Protein AF-A0A3D5Z0J6-F1 (afdb_monomer_lite)

Foldseek 3Di:
DDDDPPPDDPPPPVPPPPCPLLNQLLVQADQKDFLVRSCVSCVVSVHHSVRSVVSQVVCCVVVQWDPDDHRMIGG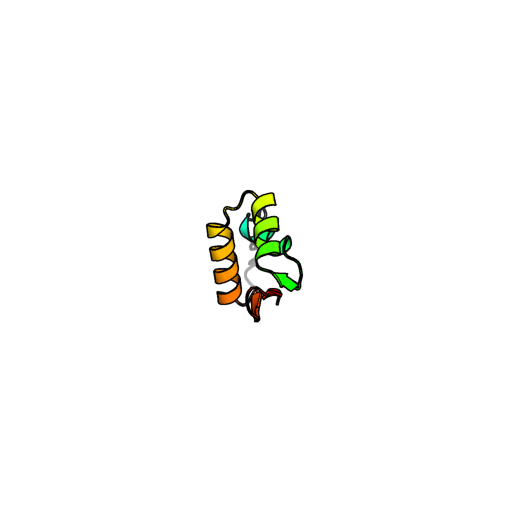D

Structure (mmCIF, N/CA/C/O backbone):
data_AF-A0A3D5Z0J6-F1
#
_entry.id   AF-A0A3D5Z0J6-F1
#
loop_
_atom_site.group_PDB
_atom_site.id
_atom_site.type_symbol
_atom_site.label_atom_id
_atom_site.label_alt_id
_atom_site.label_comp_id
_atom_site.label_asym_id
_atom_site.label_entity_id
_atom_site.label_seq_id
_atom_site.pdbx_PDB_ins_code
_atom_site.Cartn_x
_atom_site.Cartn_y
_atom_site.Cartn_z
_atom_site.occupancy
_atom_site.B_iso_or_equiv
_atom_site.auth_seq_id
_atom_site.auth_comp_id
_atom_site.auth_asym_id
_atom_site.auth_atom_id
_atom_site.pdbx_PDB_model_num
ATOM 1 N N . HIS A 1 1 ? -2.168 -54.097 23.921 1.00 43.81 1 HIS A N 1
ATOM 2 C CA . HIS A 1 1 ? -1.936 -53.561 22.564 1.00 43.81 1 HIS A CA 1
ATOM 3 C C . HIS A 1 1 ? -2.758 -52.296 22.350 1.00 43.81 1 HIS A C 1
ATOM 5 O O . HIS A 1 1 ? -3.838 -52.219 22.911 1.00 43.81 1 HIS A O 1
ATOM 11 N N . ALA A 1 2 ? -2.212 -51.377 21.538 1.00 43.78 2 ALA A N 1
ATOM 12 C CA . ALA A 1 2 ? -2.833 -50.215 20.878 1.00 43.78 2 ALA A CA 1
ATOM 13 C C . ALA A 1 2 ? -3.413 -49.116 21.799 1.00 43.78 2 ALA A C 1
ATOM 15 O O . ALA A 1 2 ? -4.479 -49.251 22.376 1.00 43.78 2 ALA A O 1
ATOM 16 N N . ALA A 1 3 ? -2.635 -48.081 22.116 1.00 55.44 3 ALA A N 1
ATOM 17 C CA . ALA A 1 3 ? -2.373 -46.897 21.279 1.00 55.44 3 ALA A CA 1
ATOM 18 C C . ALA A 1 3 ? -3.442 -45.799 21.451 1.00 55.44 3 ALA A C 1
ATOM 20 O O . ALA A 1 3 ? -4.430 -45.735 20.735 1.00 55.44 3 ALA A O 1
ATOM 21 N N . ARG A 1 4 ? -3.174 -44.928 22.435 1.00 55.69 4 ARG A N 1
ATOM 22 C CA . ARG A 1 4 ? -3.295 -43.460 22.385 1.00 55.69 4 ARG A CA 1
ATOM 23 C C . ARG A 1 4 ? -4.289 -42.897 21.357 1.00 55.69 4 ARG A C 1
ATOM 25 O O . ARG A 1 4 ? -3.918 -42.581 20.230 1.00 55.69 4 ARG A O 1
ATOM 32 N N . VAL A 1 5 ? -5.512 -42.649 21.810 1.00 58.12 5 VAL A N 1
ATOM 33 C CA . VAL A 1 5 ? -6.484 -41.814 21.100 1.00 58.12 5 VAL A CA 1
ATOM 34 C C . VAL A 1 5 ? -6.141 -40.343 21.369 1.00 58.12 5 VAL A C 1
ATOM 36 O O . VAL A 1 5 ? -6.692 -39.708 22.259 1.00 58.12 5 VAL A O 1
ATOM 39 N N . TYR A 1 6 ? -5.170 -39.806 20.624 1.00 53.97 6 TYR A N 1
ATOM 40 C CA . TYR A 1 6 ? -5.011 -38.358 20.441 1.00 53.97 6 TYR A CA 1
ATOM 41 C C . TYR A 1 6 ? -5.999 -37.913 19.355 1.00 53.97 6 TYR A C 1
ATOM 43 O O . TYR A 1 6 ? -5.631 -37.643 18.216 1.00 53.97 6 TYR A O 1
ATOM 51 N N . GLN A 1 7 ? -7.281 -37.907 19.696 1.00 60.44 7 GLN A N 1
ATOM 52 C CA . GLN A 1 7 ? -8.358 -37.305 18.916 1.00 60.44 7 GLN A CA 1
ATOM 53 C C . GLN A 1 7 ? -8.972 -36.261 19.850 1.00 60.44 7 GLN A C 1
ATOM 55 O O . GLN A 1 7 ? -9.398 -36.606 20.940 1.00 60.44 7 GLN A O 1
ATOM 60 N N . GLN A 1 8 ? -8.989 -34.968 19.595 1.00 57.97 8 GLN A N 1
ATOM 61 C CA . GLN A 1 8 ? -8.686 -34.171 18.428 1.00 57.97 8 GLN A CA 1
ATOM 62 C C . GLN A 1 8 ? -8.109 -32.868 18.992 1.00 57.97 8 GLN A C 1
ATOM 64 O O . GLN A 1 8 ? -8.714 -32.269 19.882 1.00 57.97 8 GLN A O 1
ATOM 69 N N . LEU A 1 9 ? -6.965 -32.403 18.483 1.00 62.97 9 LEU A N 1
ATOM 70 C CA . LEU A 1 9 ? -6.730 -30.962 18.523 1.00 62.97 9 LEU A CA 1
ATOM 71 C C . LEU A 1 9 ? -7.893 -30.348 17.731 1.00 62.97 9 LEU A C 1
ATOM 73 O O . LEU A 1 9 ? -8.080 -30.758 16.580 1.00 62.97 9 LEU A O 1
ATOM 77 N N . PRO A 1 10 ? -8.699 -29.429 18.291 1.00 54.84 10 PRO A N 1
ATOM 78 C CA . PRO A 1 10 ? -9.571 -28.645 17.442 1.00 54.84 10 PRO A CA 1
ATOM 79 C C . PRO A 1 10 ? -8.640 -27.933 16.468 1.00 54.84 10 PRO A C 1
ATOM 81 O O . PRO A 1 10 ? -7.730 -27.216 16.889 1.00 54.84 10 PRO A O 1
ATOM 84 N N . ALA A 1 11 ? -8.805 -28.253 15.181 1.00 51.84 11 ALA A N 1
ATOM 85 C CA . ALA A 1 11 ? -8.129 -27.574 14.096 1.00 51.84 11 ALA A CA 1
ATOM 86 C C . ALA A 1 11 ? -8.209 -26.085 14.399 1.00 51.84 11 ALA A C 1
ATOM 88 O O . ALA A 1 11 ? -9.310 -25.589 14.648 1.00 51.84 11 ALA A O 1
ATOM 89 N N . ASP A 1 12 ? -7.035 -25.452 14.476 1.00 46.16 12 ASP A N 1
ATOM 90 C CA . ASP A 1 12 ? -6.871 -24.015 14.614 1.00 46.16 12 ASP A CA 1
ATOM 91 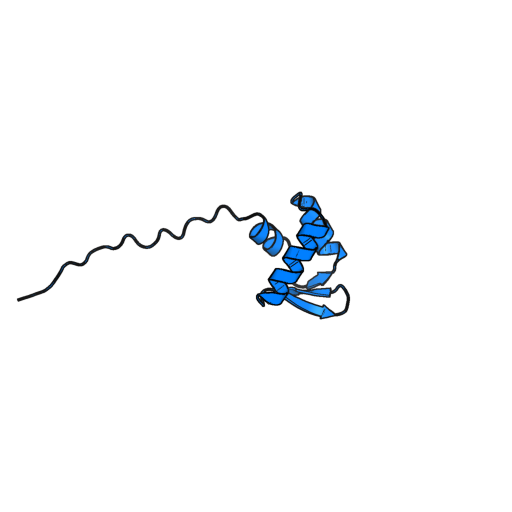C C . ASP A 1 12 ? -7.930 -23.385 13.720 1.00 46.16 12 ASP A C 1
ATOM 93 O O . ASP A 1 12 ? -7.892 -23.528 12.495 1.00 46.16 12 ASP A O 1
ATOM 97 N N . ILE A 1 13 ? -8.988 -22.877 14.357 1.00 50.56 13 ILE A N 1
ATOM 98 C CA . ILE A 1 13 ? -10.109 -22.267 13.667 1.00 50.56 13 ILE A CA 1
ATOM 99 C C . ILE A 1 13 ? -9.446 -21.043 13.089 1.00 50.56 13 ILE A C 1
ATOM 101 O O . ILE A 1 13 ? -9.259 -20.083 13.835 1.00 50.56 13 ILE A O 1
ATOM 105 N N . ALA A 1 14 ? -8.982 -21.157 11.838 1.00 50.28 14 ALA A N 1
ATOM 106 C CA . ALA A 1 14 ? -8.257 -20.142 11.106 1.00 50.28 14 ALA A CA 1
ATOM 107 C C . ALA A 1 14 ? -9.046 -18.871 11.323 1.00 50.28 14 ALA A C 1
ATOM 109 O O . ALA A 1 14 ? -10.149 -18.720 10.793 1.00 50.28 14 ALA A O 1
ATOM 110 N N . LYS A 1 15 ? -8.554 -18.077 12.277 1.00 46.72 15 LYS A N 1
ATOM 111 C CA . LYS A 1 15 ? -9.323 -17.034 12.933 1.00 46.72 15 LYS A CA 1
ATOM 112 C C . LYS A 1 15 ? -9.779 -16.171 11.793 1.00 46.72 15 LYS A C 1
ATOM 114 O O . LYS A 1 15 ? -8.908 -15.591 11.154 1.00 46.72 15 LYS A O 1
ATOM 119 N N . ALA A 1 16 ? -11.080 -16.206 11.487 1.00 46.88 16 ALA A N 1
ATOM 120 C CA . ALA A 1 16 ? -11.673 -15.456 10.397 1.00 46.88 16 ALA A CA 1
ATOM 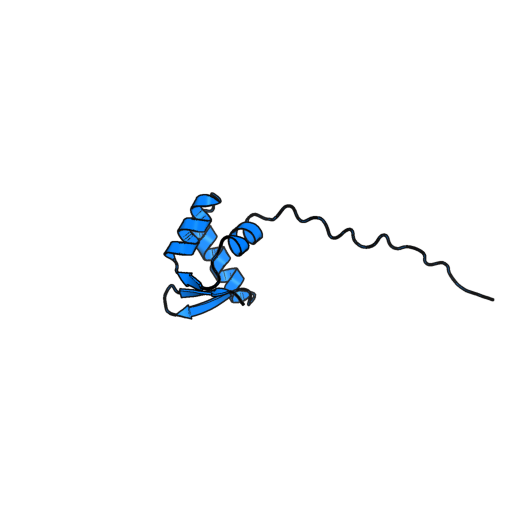121 C C . ALA A 1 16 ? -11.239 -14.020 10.638 1.00 46.88 16 ALA A C 1
ATOM 123 O O . ALA A 1 16 ? -11.715 -13.357 11.564 1.00 46.88 16 ALA A O 1
ATOM 124 N N . ALA A 1 17 ? -10.161 -13.641 9.956 1.00 51.38 17 ALA A N 1
ATOM 125 C CA . ALA A 1 17 ? -9.394 -12.490 10.342 1.00 51.38 17 ALA A CA 1
ATOM 126 C C . ALA A 1 17 ? -10.293 -11.359 9.916 1.00 51.38 17 ALA A C 1
ATOM 128 O O . ALA A 1 17 ? -10.463 -11.145 8.719 1.00 51.38 17 ALA A O 1
ATOM 129 N N . ILE A 1 18 ? -10.921 -10.697 10.891 1.00 52.72 18 ILE A N 1
ATOM 130 C CA . ILE A 1 18 ? -11.483 -9.366 10.696 1.00 52.72 18 ILE A CA 1
ATOM 131 C C . ILE A 1 18 ? -10.431 -8.658 9.848 1.00 52.72 18 ILE A C 1
ATOM 133 O O . ILE A 1 18 ? -9.290 -8.563 10.322 1.00 52.72 18 ILE A O 1
ATOM 137 N N . PRO A 1 19 ? -10.720 -8.341 8.574 1.00 56.19 19 PRO A N 1
ATOM 138 C CA . PRO A 1 19 ? -9.666 -8.023 7.636 1.00 56.19 19 PRO A CA 1
ATOM 139 C C . PRO A 1 19 ? -9.002 -6.773 8.179 1.00 56.19 19 PRO A C 1
ATOM 141 O O . PRO A 1 19 ? -9.606 -5.705 8.248 1.00 56.19 19 PRO A O 1
ATOM 144 N N . ASN A 1 20 ? -7.785 -6.944 8.697 1.00 77.31 20 ASN A N 1
ATOM 145 C CA . ASN A 1 20 ? -7.057 -5.851 9.312 1.00 77.31 20 ASN A CA 1
ATOM 146 C C . ASN A 1 20 ? -6.975 -4.743 8.262 1.00 77.31 20 ASN A C 1
ATOM 148 O O . ASN A 1 20 ? -6.727 -5.041 7.097 1.00 77.31 20 ASN A O 1
ATOM 152 N N . GLN A 1 21 ? -7.120 -3.478 8.657 1.00 82.62 21 GLN A N 1
ATOM 153 C CA . GLN A 1 21 ? -7.084 -2.329 7.738 1.00 82.62 21 GLN A CA 1
ATOM 154 C C . GLN A 1 21 ? -5.892 -2.376 6.749 1.00 8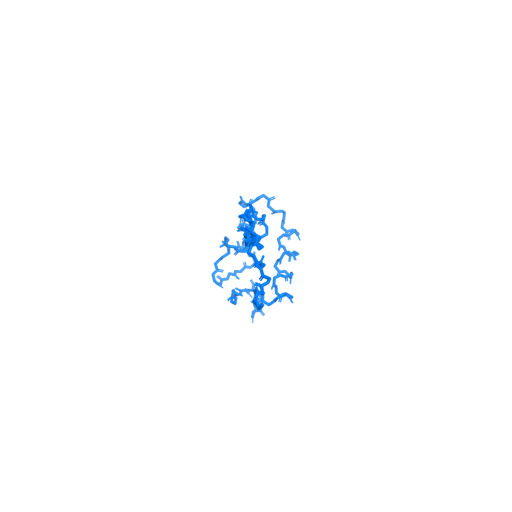2.62 21 GLN A C 1
ATOM 156 O O . GLN A 1 21 ? -5.991 -1.916 5.619 1.00 82.62 21 GLN A O 1
ATOM 161 N N . LYS A 1 22 ? -4.776 -3.011 7.143 1.00 83.50 22 LYS A N 1
ATOM 162 C CA . LYS A 1 22 ? -3.613 -3.306 6.285 1.00 83.50 22 LYS A CA 1
ATOM 163 C C . LYS A 1 22 ? -3.899 -4.288 5.142 1.00 83.50 22 LYS A C 1
ATOM 165 O O . LYS A 1 22 ? -3.411 -4.070 4.044 1.00 83.50 22 LYS A O 1
ATOM 170 N N . GLN A 1 23 ? -4.611 -5.379 5.420 1.00 86.69 23 GLN A N 1
ATOM 171 C CA . GLN A 1 23 ? -5.029 -6.354 4.411 1.00 86.69 23 GLN A CA 1
ATOM 172 C C . GLN A 1 23 ? -6.038 -5.705 3.468 1.00 86.69 23 GLN A C 1
ATOM 174 O O . GLN A 1 23 ? -5.796 -5.696 2.275 1.00 86.69 23 GLN A O 1
ATOM 179 N N . GLN A 1 24 ? -7.047 -5.001 3.999 1.00 89.75 24 GLN A N 1
ATOM 180 C CA . GLN A 1 24 ? -7.988 -4.231 3.169 1.00 89.75 24 GLN A CA 1
ATOM 181 C C . GLN A 1 24 ? -7.275 -3.219 2.267 1.00 89.75 24 GLN A C 1
ATOM 183 O O . GLN A 1 24 ? -7.630 -3.073 1.102 1.00 89.75 24 GLN A O 1
ATOM 188 N N . PHE A 1 25 ? -6.250 -2.540 2.791 1.00 91.81 25 PHE A N 1
ATOM 189 C CA . PHE A 1 25 ? -5.423 -1.646 1.993 1.00 91.81 25 PHE A CA 1
ATOM 190 C C . PHE A 1 25 ? -4.685 -2.395 0.891 1.00 91.81 25 PHE A C 1
ATOM 192 O O . PHE A 1 25 ? -4.755 -1.968 -0.251 1.00 91.81 25 PHE A O 1
ATOM 199 N N . LEU A 1 26 ? -4.025 -3.513 1.203 1.00 90.94 26 LEU A N 1
ATOM 200 C CA . LEU A 1 26 ? -3.342 -4.323 0.199 1.00 90.94 26 LEU A CA 1
ATOM 201 C C . LEU A 1 26 ? -4.319 -4.831 -0.868 1.00 90.94 26 LEU A C 1
ATOM 203 O O . LEU A 1 26 ? -4.028 -4.680 -2.048 1.00 90.94 26 LEU A O 1
ATOM 207 N N . ASP A 1 27 ? -5.476 -5.366 -0.487 1.00 90.06 27 ASP A N 1
ATOM 208 C CA . ASP A 1 27 ? -6.520 -5.854 -1.393 1.00 90.06 27 ASP A CA 1
ATOM 209 C C . ASP A 1 27 ? -7.072 -4.755 -2.307 1.00 90.06 27 ASP A C 1
ATOM 211 O O . ASP A 1 27 ? -7.231 -4.986 -3.503 1.00 90.06 27 ASP A O 1
ATOM 215 N N . ALA A 1 28 ? -7.272 -3.540 -1.786 1.00 90.75 28 ALA A N 1
ATOM 216 C CA . ALA A 1 28 ? -7.783 -2.401 -2.551 1.00 90.75 28 ALA A CA 1
ATOM 217 C C . ALA A 1 28 ? -6.819 -1.886 -3.639 1.00 90.75 28 ALA A C 1
ATOM 219 O O . ALA A 1 28 ? -7.230 -1.117 -4.509 1.00 90.75 28 ALA A O 1
ATOM 220 N N . LEU A 1 29 ? -5.539 -2.271 -3.600 1.00 92.88 29 LEU A N 1
ATOM 221 C CA . LEU A 1 29 ? -4.561 -1.846 -4.600 1.00 92.88 29 LEU A CA 1
ATOM 222 C C . LEU A 1 29 ? -4.720 -2.640 -5.909 1.00 92.88 29 LEU A C 1
ATOM 224 O O . LEU A 1 29 ? -4.949 -3.848 -5.880 1.00 92.88 29 LEU A O 1
ATOM 228 N N . PRO A 1 30 ? -4.548 -2.015 -7.081 1.00 92.31 30 PRO A N 1
ATOM 229 C CA . PRO A 1 30 ? -4.433 -2.750 -8.338 1.00 92.31 30 PRO A CA 1
ATOM 230 C C . PRO A 1 30 ? -3.202 -3.673 -8.377 1.00 92.31 30 PRO A C 1
ATOM 232 O O . PRO A 1 30 ? -2.324 -3.600 -7.517 1.00 92.31 30 PRO A O 1
ATOM 235 N N . ALA A 1 31 ? -3.114 -4.533 -9.397 1.00 92.00 31 ALA A N 1
ATOM 236 C CA . ALA A 1 31 ? -1.915 -5.344 -9.635 1.00 92.00 31 ALA A CA 1
ATOM 237 C C . ALA A 1 31 ? -0.685 -4.470 -9.927 1.00 92.00 31 ALA A C 1
ATOM 239 O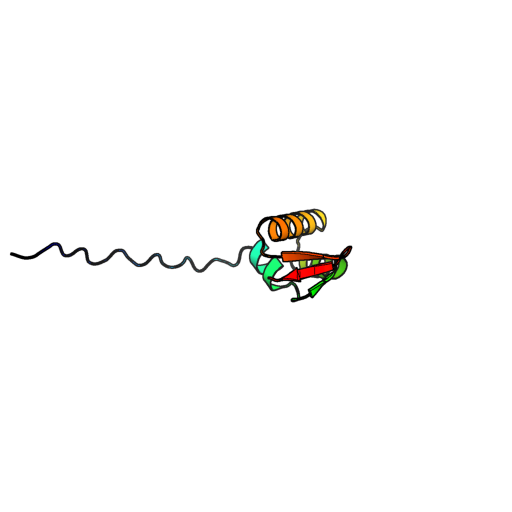 O . ALA A 1 31 ? 0.404 -4.775 -9.454 1.00 92.00 31 ALA A O 1
ATOM 240 N N . GLU A 1 32 ? -0.881 -3.366 -10.648 1.00 93.56 32 GLU A N 1
ATOM 241 C CA . GLU A 1 32 ? 0.123 -2.344 -10.939 1.00 93.56 32 GLU A CA 1
ATOM 242 C C . GLU A 1 32 ? -0.467 -0.976 -10.621 1.00 93.56 32 GLU A C 1
ATOM 244 O O . GLU A 1 32 ? -1.569 -0.643 -11.059 1.00 93.56 32 GLU A O 1
ATOM 249 N N . PHE A 1 33 ? 0.237 -0.188 -9.820 1.00 94.56 33 PHE A N 1
ATOM 250 C CA . PHE A 1 33 ? -0.288 1.072 -9.323 1.00 94.56 33 PHE A CA 1
ATOM 251 C C . PHE A 1 33 ? 0.815 2.082 -9.061 1.00 94.56 33 PHE A C 1
ATOM 253 O O . PHE A 1 33 ? 1.957 1.733 -8.763 1.00 94.56 33 PHE A O 1
ATOM 260 N N . SER A 1 34 ? 0.438 3.355 -9.134 1.00 94.44 34 SER A N 1
ATOM 261 C CA . SER A 1 34 ? 1.336 4.453 -8.814 1.00 94.44 34 SER A CA 1
ATOM 262 C C . SER A 1 34 ? 1.142 4.969 -7.389 1.00 94.44 34 SER A C 1
ATOM 264 O O . SER A 1 34 ? 0.168 4.630 -6.704 1.00 94.44 34 SER A O 1
ATOM 266 N N . ARG A 1 35 ? 2.035 5.861 -6.951 1.00 93.69 35 ARG A N 1
ATOM 267 C CA . ARG A 1 35 ? 1.921 6.551 -5.663 1.00 93.69 35 ARG A CA 1
ATOM 268 C C . ARG A 1 35 ? 0.559 7.195 -5.444 1.00 93.69 35 ARG A C 1
ATOM 270 O O . ARG A 1 35 ? -0.059 7.020 -4.398 1.00 93.69 35 ARG A O 1
ATOM 277 N N . GLN A 1 36 ? 0.053 7.884 -6.457 1.00 93.69 36 GLN A N 1
ATOM 278 C CA . GLN A 1 36 ? -1.247 8.542 -6.392 1.00 93.69 36 GLN A CA 1
ATOM 279 C C . GLN A 1 36 ? -2.400 7.543 -6.210 1.00 93.69 36 GLN A C 1
ATOM 281 O O . GLN A 1 36 ? -3.326 7.805 -5.443 1.00 93.69 36 GLN A O 1
ATOM 286 N N . ILE A 1 37 ? -2.327 6.381 -6.864 1.00 94.06 37 ILE A N 1
ATOM 287 C CA . ILE A 1 37 ? -3.357 5.340 -6.781 1.00 94.06 37 ILE A CA 1
ATOM 288 C C . ILE A 1 37 ? -3.445 4.787 -5.356 1.00 94.06 37 ILE A C 1
ATOM 290 O O . ILE A 1 37 ? -4.541 4.730 -4.794 1.00 94.06 37 ILE A O 1
ATOM 294 N N . TYR A 1 38 ? -2.313 4.423 -4.740 1.00 94.25 38 TYR A N 1
ATOM 295 C CA . TYR A 1 38 ? -2.358 3.887 -3.378 1.00 94.25 38 TYR A CA 1
ATOM 296 C C . TYR A 1 38 ? -2.756 4.949 -2.355 1.00 94.25 38 TYR A C 1
ATOM 298 O O . TYR A 1 38 ? -3.404 4.620 -1.366 1.00 94.25 38 TYR A O 1
ATOM 306 N N . LEU A 1 39 ? -2.401 6.220 -2.569 1.00 94.75 39 LEU A N 1
ATOM 307 C CA . LEU A 1 39 ? -2.823 7.311 -1.690 1.00 94.75 39 LEU A CA 1
ATOM 308 C C . LEU A 1 39 ? -4.338 7.532 -1.760 1.00 94.75 39 LEU A C 1
ATOM 310 O O . LEU A 1 39 ? -4.969 7.726 -0.723 1.00 94.75 39 LEU A O 1
ATOM 314 N N . ASN A 1 40 ? -4.931 7.425 -2.951 1.00 94.62 40 ASN A N 1
ATOM 315 C CA . ASN A 1 40 ? -6.382 7.478 -3.118 1.00 94.62 40 ASN A CA 1
ATOM 316 C C . ASN A 1 40 ? -7.068 6.289 -2.432 1.00 94.62 40 ASN A C 1
ATOM 318 O O . ASN A 1 40 ? -7.993 6.491 -1.648 1.00 94.62 40 ASN A O 1
ATOM 322 N N . ALA A 1 41 ? -6.582 5.062 -2.656 1.00 92.88 41 ALA A N 1
ATOM 323 C CA . ALA A 1 41 ? -7.111 3.862 -2.001 1.00 92.88 41 ALA A CA 1
ATOM 324 C C . ALA A 1 41 ? -7.005 3.948 -0.467 1.00 92.88 41 ALA A C 1
ATOM 326 O O . ALA A 1 41 ? -7.942 3.607 0.251 1.00 92.88 41 ALA A O 1
ATOM 327 N N . ALA A 1 42 ? -5.887 4.472 0.042 1.00 92.25 42 ALA A N 1
ATOM 328 C CA . ALA A 1 42 ? -5.691 4.744 1.460 1.00 92.25 42 ALA A CA 1
ATOM 329 C C . ALA A 1 42 ? -6.693 5.776 1.998 1.00 92.25 42 ALA A C 1
ATOM 331 O O . ALA A 1 42 ? -7.278 5.555 3.057 1.00 92.25 42 ALA A O 1
ATOM 332 N N . GLY A 1 43 ? -6.936 6.864 1.262 1.00 92.69 43 GLY A N 1
ATOM 333 C CA . GLY A 1 43 ? -7.912 7.890 1.628 1.00 92.69 43 GLY A CA 1
ATOM 334 C C . GLY A 1 43 ? -9.332 7.336 1.772 1.00 92.69 43 GLY A C 1
ATOM 335 O O . GLY A 1 43 ? -10.008 7.652 2.749 1.00 92.69 43 GLY A O 1
ATOM 336 N N . LEU A 1 44 ? -9.747 6.438 0.871 1.00 90.12 44 LEU A N 1
ATOM 337 C CA . LEU A 1 44 ? -11.046 5.750 0.947 1.00 90.12 44 LEU A CA 1
ATOM 338 C C . LEU A 1 44 ? -11.183 4.869 2.200 1.00 90.12 44 LEU A C 1
ATOM 340 O O . LEU A 1 44 ? -12.285 4.678 2.705 1.00 90.12 44 LEU A O 1
ATOM 344 N N . LEU A 1 45 ? -10.065 4.361 2.721 1.00 88.12 45 LEU A N 1
ATOM 345 C CA . LEU A 1 45 ? -10.001 3.550 3.939 1.00 88.12 45 LEU A CA 1
ATOM 346 C C . LEU A 1 45 ? -9.750 4.381 5.211 1.00 88.12 45 LEU A C 1
ATOM 348 O O . LEU A 1 45 ? -9.585 3.814 6.294 1.00 88.12 45 LEU A O 1
ATOM 352 N N . GLY A 1 46 ? -9.681 5.713 5.097 1.00 90.62 46 GLY A N 1
ATOM 353 C CA . GLY A 1 46 ? -9.354 6.611 6.208 1.00 90.62 46 GLY A CA 1
ATOM 354 C C . GLY A 1 46 ? -7.901 6.502 6.686 1.00 90.62 46 GLY A C 1
ATOM 355 O O . GLY A 1 46 ? -7.590 6.870 7.819 1.00 90.62 46 GLY A O 1
ATOM 356 N N . ILE A 1 47 ? -7.000 5.975 5.853 1.00 90.75 47 ILE A N 1
ATOM 357 C CA . ILE A 1 47 ? -5.579 5.815 6.165 1.00 90.75 47 ILE A CA 1
ATOM 358 C C . ILE A 1 47 ? -4.842 7.113 5.794 1.00 90.75 47 ILE A C 1
ATOM 360 O O . ILE A 1 47 ? -4.857 7.516 4.630 1.00 90.75 47 ILE A O 1
ATOM 364 N N . PRO A 1 48 ? -4.133 7.759 6.740 1.00 92.88 48 PRO A N 1
ATOM 365 C CA . PRO A 1 48 ? -3.335 8.942 6.439 1.00 92.88 48 PRO A CA 1
ATOM 366 C C . PRO A 1 48 ? -2.232 8.646 5.409 1.00 92.88 48 PRO A C 1
ATOM 368 O O . PRO A 1 48 ? -1.627 7.571 5.468 1.00 92.88 48 PRO A O 1
ATOM 371 N N . PRO A 1 49 ? -1.863 9.607 4.542 1.00 92.19 49 PRO A N 1
ATOM 372 C CA . PRO A 1 49 ? -0.871 9.400 3.481 1.00 92.19 49 PRO A CA 1
ATOM 373 C C . PRO A 1 49 ? 0.473 8.881 4.016 1.00 92.19 49 PRO A C 1
ATOM 375 O O . PRO A 1 49 ? 1.013 7.902 3.508 1.00 92.19 49 PRO A O 1
ATOM 378 N N . LYS A 1 50 ? 0.951 9.440 5.136 1.00 93.62 50 LYS A N 1
ATOM 379 C CA . LYS A 1 50 ? 2.181 8.999 5.816 1.00 93.62 50 LYS A CA 1
ATOM 380 C C . LYS A 1 50 ? 2.113 7.540 6.294 1.00 93.62 50 LYS A C 1
ATOM 382 O O . LYS A 1 50 ? 3.117 6.826 6.312 1.00 93.62 50 LYS A O 1
ATOM 387 N N . THR A 1 51 ? 0.929 7.091 6.708 1.00 92.56 51 THR A N 1
ATOM 388 C CA . THR A 1 51 ? 0.684 5.708 7.137 1.00 92.56 51 THR A CA 1
ATOM 389 C C . THR A 1 51 ? 0.628 4.774 5.931 1.00 92.56 51 THR A C 1
ATOM 391 O O . THR A 1 51 ? 1.218 3.695 5.981 1.00 92.56 51 THR A O 1
ATOM 394 N N . ALA A 1 52 ? 0.003 5.206 4.834 1.00 93.75 52 ALA A N 1
ATOM 395 C CA . ALA A 1 52 ? -0.023 4.473 3.572 1.00 93.75 52 ALA A CA 1
ATOM 396 C C . ALA A 1 52 ? 1.394 4.246 3.026 1.00 93.75 52 ALA A C 1
ATOM 398 O O . ALA A 1 52 ? 1.763 3.113 2.737 1.00 93.75 52 ALA A O 1
ATOM 399 N N . GLU A 1 53 ? 2.234 5.285 3.006 1.00 93.75 53 GLU A N 1
ATOM 400 C CA . GLU A 1 53 ? 3.647 5.193 2.607 1.00 93.75 53 GLU A CA 1
ATOM 401 C C . GLU A 1 53 ? 4.424 4.181 3.463 1.00 93.75 53 GLU A C 1
ATOM 403 O O . GLU A 1 53 ? 5.165 3.344 2.944 1.00 93.75 53 GLU A O 1
ATOM 408 N N . LYS A 1 54 ? 4.203 4.188 4.784 1.00 94.31 54 LYS A N 1
ATOM 409 C CA . LYS A 1 54 ? 4.802 3.205 5.698 1.00 94.31 54 LYS A CA 1
ATOM 410 C C . LYS A 1 54 ? 4.311 1.781 5.422 1.00 94.31 54 LYS A C 1
ATOM 412 O O . LYS A 1 54 ? 5.087 0.838 5.578 1.00 94.31 54 LYS A O 1
ATOM 417 N N . HIS A 1 55 ? 3.044 1.603 5.051 1.00 93.75 55 HIS A N 1
ATOM 418 C CA . HIS A 1 55 ? 2.501 0.300 4.671 1.00 93.75 55 HIS A CA 1
ATOM 419 C C . HIS A 1 55 ? 3.097 -0.202 3.362 1.00 93.75 55 HIS A C 1
ATOM 421 O O . HIS A 1 55 ? 3.606 -1.317 3.356 1.00 93.75 55 HIS A O 1
ATOM 427 N N . ILE A 1 56 ? 3.135 0.628 2.316 1.00 93.94 56 ILE A N 1
ATOM 428 C CA . ILE A 1 56 ? 3.774 0.289 1.039 1.00 93.94 56 ILE A CA 1
ATOM 429 C C . ILE A 1 56 ? 5.229 -0.119 1.259 1.00 93.94 56 ILE A C 1
ATOM 431 O O . ILE A 1 56 ? 5.625 -1.191 0.813 1.00 93.94 56 ILE A O 1
ATOM 435 N N . LYS A 1 57 ? 6.004 0.658 2.029 1.00 93.31 57 LYS A N 1
ATOM 436 C CA . LYS A 1 57 ? 7.393 0.302 2.349 1.00 93.31 57 LYS A CA 1
ATOM 437 C C . LYS A 1 57 ? 7.495 -1.075 3.010 1.00 93.31 57 LYS A C 1
ATOM 439 O O . LYS A 1 57 ? 8.283 -1.898 2.565 1.00 93.31 57 LYS A O 1
ATOM 444 N N . ARG A 1 58 ? 6.653 -1.358 4.010 1.00 93.25 58 ARG A N 1
ATOM 445 C CA . ARG A 1 58 ? 6.629 -2.670 4.679 1.00 93.25 58 ARG A CA 1
ATOM 446 C C . ARG A 1 58 ? 6.206 -3.806 3.755 1.00 93.25 58 ARG A C 1
ATOM 448 O O . ARG A 1 58 ? 6.700 -4.916 3.905 1.00 93.25 58 ARG A O 1
ATOM 455 N N . PHE A 1 59 ? 5.279 -3.563 2.836 1.00 93.38 59 PHE A N 1
ATOM 456 C CA . PHE A 1 59 ? 4.854 -4.559 1.857 1.00 93.38 59 PHE A CA 1
ATOM 457 C C . PHE A 1 59 ? 5.962 -4.863 0.846 1.00 93.38 59 PHE A C 1
ATOM 459 O O . PHE A 1 59 ? 6.156 -6.022 0.502 1.00 93.38 59 PHE A O 1
ATOM 466 N N . VAL A 1 60 ? 6.745 -3.857 0.452 1.00 93.62 60 VAL A N 1
ATOM 467 C CA . VAL A 1 60 ? 7.952 -4.063 -0.359 1.00 93.62 60 VAL A CA 1
ATOM 468 C C . VAL A 1 60 ? 9.015 -4.837 0.427 1.00 93.62 60 VAL A C 1
ATOM 470 O O . VAL A 1 60 ? 9.533 -5.834 -0.060 1.00 93.62 60 VAL A O 1
ATOM 473 N N . GLU A 1 61 ? 9.290 -4.446 1.675 1.00 93.44 61 GLU A N 1
ATOM 474 C CA . GLU A 1 61 ? 10.256 -5.135 2.552 1.00 93.44 61 GLU A CA 1
ATOM 475 C C . GLU A 1 61 ? 9.858 -6.588 2.865 1.00 93.44 61 GLU A C 1
ATOM 477 O O . GLU A 1 61 ? 10.725 -7.429 3.079 1.00 93.44 61 GLU A O 1
ATOM 482 N N . SER A 1 62 ? 8.557 -6.895 2.888 1.00 90.88 62 SER A N 1
ATOM 483 C CA . SER A 1 62 ? 8.037 -8.257 3.097 1.00 90.88 62 SER A CA 1
ATOM 484 C C . SER A 1 62 ? 7.881 -9.067 1.808 1.00 90.88 62 SER A C 1
ATOM 486 O O . SER A 1 62 ? 7.476 -10.224 1.879 1.00 90.88 62 SER A O 1
ATOM 488 N N . GLY A 1 63 ? 8.198 -8.491 0.644 1.00 91.75 63 GLY A N 1
ATOM 489 C CA . GLY A 1 63 ? 8.100 -9.169 -0.650 1.00 91.75 63 GLY A CA 1
ATOM 490 C C . GLY A 1 63 ? 6.674 -9.326 -1.190 1.00 91.75 63 GLY A C 1
ATOM 491 O O . GLY A 1 63 ? 6.474 -10.063 -2.147 1.00 91.75 63 GLY A O 1
ATOM 492 N N . LEU A 1 64 ? 5.688 -8.636 -0.607 1.00 90.62 64 LEU A N 1
ATOM 493 C CA . LEU A 1 64 ? 4.302 -8.604 -1.101 1.00 90.62 64 LEU A CA 1
ATOM 494 C C . LEU A 1 64 ? 4.126 -7.630 -2.276 1.00 90.62 64 LEU A C 1
ATOM 496 O O . LEU A 1 64 ? 3.200 -7.762 -3.074 1.00 90.62 64 LEU A O 1
ATOM 500 N N . LEU A 1 65 ? 4.996 -6.621 -2.360 1.00 94.56 65 LEU A N 1
ATOM 501 C CA . LEU A 1 65 ? 5.035 -5.647 -3.444 1.00 94.56 65 LEU A CA 1
ATOM 502 C C . LEU A 1 65 ? 6.445 -5.539 -4.023 1.00 94.56 65 LEU A C 1
ATOM 504 O O . LEU A 1 65 ? 7.441 -5.616 -3.310 1.00 94.56 65 LEU A O 1
ATOM 508 N N . LEU A 1 66 ? 6.518 -5.240 -5.311 1.00 93.31 66 LEU A N 1
ATOM 509 C CA . LEU A 1 66 ? 7.724 -4.892 -6.036 1.00 93.31 66 LEU A CA 1
ATOM 510 C C . LEU A 1 66 ? 7.686 -3.410 -6.401 1.00 93.31 66 LEU A C 1
ATOM 512 O O . LEU A 1 66 ? 6.782 -2.954 -7.097 1.00 93.31 66 LEU A O 1
ATOM 516 N N . HIS A 1 67 ? 8.691 -2.662 -5.961 1.00 93.06 67 HIS A N 1
ATOM 517 C CA . HIS A 1 67 ? 8.944 -1.306 -6.439 1.00 93.06 67 HIS A CA 1
ATOM 518 C C . HIS A 1 67 ? 9.833 -1.399 -7.684 1.00 93.06 67 HIS A C 1
ATOM 520 O O . HIS A 1 67 ? 11.031 -1.647 -7.562 1.00 93.06 67 HIS A O 1
ATOM 526 N N . PHE A 1 68 ? 9.241 -1.262 -8.872 1.00 90.69 68 PHE A N 1
ATOM 527 C CA . PHE A 1 68 ? 9.940 -1.515 -10.139 1.00 90.69 68 PHE A CA 1
ATOM 528 C C . PHE A 1 68 ? 10.373 -0.240 -10.875 1.00 90.69 68 PHE A C 1
ATOM 530 O O . PHE A 1 68 ? 11.317 -0.285 -11.660 1.00 90.69 68 PHE A O 1
ATOM 537 N N . ALA A 1 69 ? 9.713 0.894 -10.635 1.00 91.69 69 ALA A N 1
ATOM 538 C CA . ALA A 1 69 ? 10.081 2.190 -11.204 1.00 91.69 69 ALA A CA 1
ATOM 539 C C . ALA A 1 69 ? 9.659 3.332 -10.270 1.00 91.69 69 ALA A C 1
ATOM 541 O O . ALA A 1 69 ? 8.880 3.116 -9.347 1.00 91.69 69 ALA A O 1
ATOM 542 N N . HIS A 1 70 ? 10.154 4.550 -10.520 1.00 89.06 70 HIS A N 1
ATOM 543 C CA . HIS A 1 70 ? 9.830 5.729 -9.706 1.00 89.06 70 HIS A CA 1
ATOM 544 C C . HIS A 1 70 ? 8.311 5.886 -9.563 1.00 89.06 70 HIS A C 1
ATOM 546 O O . HIS A 1 70 ? 7.606 5.909 -10.570 1.00 89.06 70 HIS A O 1
ATOM 552 N N . ASP A 1 71 ? 7.823 5.961 -8.323 1.00 90.44 71 ASP A N 1
ATOM 553 C CA . ASP A 1 71 ? 6.398 6.024 -7.970 1.00 90.44 71 ASP A CA 1
ATOM 554 C C . ASP A 1 71 ? 5.535 4.855 -8.473 1.00 90.44 71 ASP A C 1
ATOM 556 O O . ASP A 1 71 ? 4.315 4.949 -8.386 1.00 90.44 71 ASP A O 1
ATOM 560 N N . ASN A 1 72 ? 6.119 3.758 -8.961 1.00 92.38 72 ASN A N 1
ATOM 561 C CA . ASN A 1 72 ? 5.401 2.632 -9.553 1.00 92.38 72 ASN A CA 1
ATOM 562 C C . ASN A 1 72 ? 5.669 1.316 -8.811 1.00 92.38 72 ASN A C 1
ATOM 564 O O . ASN A 1 72 ? 6.812 0.897 -8.597 1.00 92.38 72 ASN A O 1
ATOM 568 N N . TYR A 1 73 ? 4.580 0.637 -8.461 1.00 95.06 73 TYR A N 1
ATOM 569 C CA . TYR A 1 73 ? 4.569 -0.560 -7.633 1.00 95.06 73 TYR A CA 1
ATOM 570 C C . TYR A 1 73 ? 3.730 -1.661 -8.278 1.00 95.06 73 TYR A C 1
ATOM 572 O O . TYR A 1 73 ? 2.755 -1.391 -8.980 1.00 95.06 73 TYR A O 1
ATOM 580 N N . LYS A 1 74 ? 4.102 -2.910 -8.011 1.00 94.12 74 LYS A N 1
ATOM 581 C CA . LYS A 1 74 ? 3.433 -4.104 -8.523 1.00 94.12 74 LYS A CA 1
ATOM 582 C C . LYS A 1 74 ? 3.215 -5.126 -7.411 1.00 94.12 74 LYS A C 1
ATOM 584 O O . LYS A 1 74 ? 4.098 -5.305 -6.581 1.00 94.12 74 LYS A O 1
ATOM 589 N N . LYS A 1 75 ? 2.065 -5.795 -7.379 1.00 93.19 75 LYS A N 1
ATOM 590 C CA . LYS A 1 75 ? 1.811 -6.930 -6.474 1.00 93.19 75 LYS A CA 1
ATOM 591 C C . LYS A 1 75 ? 2.536 -8.190 -6.953 1.00 93.19 75 LYS A C 1
ATOM 593 O O . LYS A 1 75 ? 2.601 -8.421 -8.161 1.00 93.19 75 LYS A O 1
ATOM 598 N N . ILE A 1 76 ? 3.068 -8.967 -6.007 1.00 86.88 76 ILE A N 1
ATOM 599 C CA . ILE A 1 76 ? 3.693 -10.280 -6.243 1.00 86.88 76 ILE A CA 1
ATOM 600 C C . ILE A 1 76 ? 2.698 -11.400 -5.959 1.00 86.88 76 ILE A C 1
ATOM 602 O O . ILE A 1 76 ? 1.967 -11.283 -4.949 1.00 86.88 76 ILE A O 1
#

pLDDT: mean 81.99, std 17.38, range [43.78, 95.06]

Radius of gyration: 19.05 Å; chains: 1; bounding box: 22×63×34 Å

Sequence (76 aa):
HAARVYQQLPADIAKAAIPNQKQQFLDALPAEFSRQIYLNAA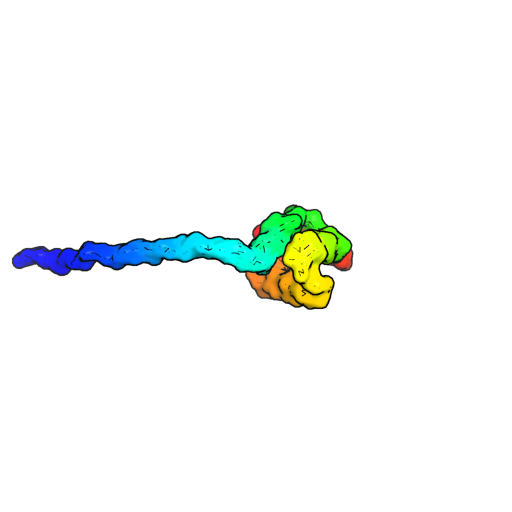GLLGIPPKTAEKHIKRFVESGLLLHFAHDNYKKI

Secondary structure (DSSP, 8-state):
--------------------HHHHHHHHS-SEEEHHHHHHHHHHTT--HHHHHHHHHHHHHTTSEEEEETTEEEE-